Protein AF-A0A815KW40-F1 (afdb_monomer_lite)

Sequence (137 aa):
MGRFEILNHMSDGEGNLAPHSGGSCQASLSFDNGETWKVLHTYQGGCPRDVKFRSERAGPNQVFFFHIPAETRAGAALFSWSWFPVTPSRPEMFQNCASVMIAGSGNDTLDHLPDMFVGDLTIAGHINQGECRTTLG

pLDDT: mean 82.8, std 17.87, range [29.58, 98.19]

Radius of gyration: 16.01 Å; chains: 1; bounding box: 36×31×44 Å

Structure (mmCIF, N/CA/C/O backbone):
data_AF-A0A815KW40-F1
#
_entry.id   AF-A0A815KW40-F1
#
loop_
_atom_site.group_PDB
_atom_site.id
_atom_site.type_symbol
_atom_site.label_atom_id
_atom_site.label_alt_id
_atom_site.label_comp_id
_atom_site.label_asym_id
_atom_site.label_entity_id
_atom_site.label_seq_id
_atom_site.pdbx_PDB_ins_code
_atom_site.Cartn_x
_atom_site.Cartn_y
_atom_site.Cartn_z
_atom_site.occupancy
_atom_site.B_iso_or_equiv
_atom_site.auth_seq_id
_atom_site.auth_comp_id
_atom_site.auth_asym_id
_atom_site.auth_atom_id
_atom_site.pdbx_PDB_model_num
ATOM 1 N N . MET A 1 1 ? -10.989 -12.313 5.322 1.00 85.88 1 MET A N 1
ATOM 2 C CA . MET A 1 1 ? -10.093 -12.208 4.146 1.00 85.88 1 MET A CA 1
ATOM 3 C C . MET A 1 1 ? -10.558 -11.036 3.306 1.00 85.88 1 MET A C 1
ATOM 5 O O . MET A 1 1 ? -11.762 -10.908 3.116 1.00 85.88 1 MET A O 1
ATOM 9 N N . GLY A 1 2 ? -9.641 -10.180 2.865 1.00 90.56 2 GLY A N 1
ATOM 10 C CA . GLY A 1 2 ? -9.930 -9.045 1.993 1.00 90.56 2 GLY A CA 1
ATOM 11 C C . GLY A 1 2 ? -9.537 -9.327 0.543 1.00 90.56 2 GLY A C 1
ATOM 12 O O . GLY A 1 2 ? -8.641 -10.133 0.276 1.00 90.56 2 GLY A O 1
ATOM 13 N N . ARG A 1 3 ? -10.228 -8.667 -0.391 1.00 94.88 3 ARG A N 1
ATOM 14 C CA . ARG A 1 3 ? -9.951 -8.710 -1.830 1.00 94.88 3 ARG A CA 1
ATOM 15 C C . ARG A 1 3 ? -10.238 -7.344 -2.444 1.00 94.88 3 ARG A C 1
ATOM 17 O O . ARG A 1 3 ? -11.283 -6.766 -2.159 1.00 94.88 3 ARG A O 1
ATOM 24 N N . PHE A 1 4 ? -9.365 -6.883 -3.333 1.00 93.06 4 PHE A N 1
ATOM 25 C CA . PHE A 1 4 ? -9.664 -5.785 -4.258 1.00 93.06 4 PHE A CA 1
ATOM 26 C C . PHE A 1 4 ? -9.130 -6.110 -5.657 1.00 93.06 4 PHE A C 1
ATOM 28 O O . PHE A 1 4 ? -8.372 -7.066 -5.832 1.00 93.06 4 PHE A O 1
ATOM 35 N N . GLU A 1 5 ? -9.561 -5.357 -6.664 1.00 92.19 5 GLU A N 1
ATOM 36 C CA . GLU A 1 5 ? -9.188 -5.590 -8.060 1.00 92.19 5 GLU A CA 1
ATOM 37 C C . GLU A 1 5 ? -8.880 -4.269 -8.763 1.00 92.19 5 GLU A C 1
ATOM 39 O O . GLU A 1 5 ? -9.615 -3.294 -8.605 1.00 92.19 5 GLU A O 1
ATOM 44 N N . ILE A 1 6 ? -7.801 -4.249 -9.549 1.00 88.12 6 ILE A N 1
ATOM 45 C CA . ILE A 1 6 ? -7.452 -3.128 -10.427 1.00 88.12 6 ILE A CA 1
ATOM 46 C C . ILE A 1 6 ? -7.849 -3.493 -11.859 1.00 88.12 6 ILE A C 1
ATOM 48 O O . ILE A 1 6 ? -7.184 -4.287 -12.541 1.00 88.12 6 ILE A O 1
ATOM 52 N N . LEU A 1 7 ? -8.954 -2.897 -12.306 1.00 84.75 7 LEU A N 1
ATOM 53 C CA . LEU A 1 7 ? -9.549 -3.101 -13.626 1.00 84.75 7 LEU A CA 1
ATOM 54 C C . LEU A 1 7 ? -8.858 -2.254 -14.702 1.00 84.75 7 LEU A C 1
ATOM 56 O O . LEU A 1 7 ? -8.333 -1.179 -14.423 1.00 84.75 7 LEU A O 1
ATOM 60 N N . ASN A 1 8 ? -8.905 -2.722 -15.950 1.00 73.81 8 ASN A N 1
ATOM 61 C CA . ASN A 1 8 ? -8.601 -1.908 -17.124 1.00 73.81 8 ASN A CA 1
ATOM 62 C C . ASN A 1 8 ? -9.911 -1.579 -17.828 1.00 73.81 8 ASN A C 1
ATOM 64 O O . ASN A 1 8 ? -10.611 -2.477 -18.288 1.00 73.81 8 ASN A O 1
ATOM 68 N N . HIS A 1 9 ? -10.236 -0.291 -17.884 1.00 68.06 9 HIS A N 1
ATOM 69 C CA . HIS A 1 9 ? -11.412 0.207 -18.593 1.00 68.06 9 HIS A CA 1
ATOM 70 C C . HIS A 1 9 ? -11.130 0.563 -20.063 1.00 68.06 9 HIS A C 1
ATOM 72 O O . HIS A 1 9 ? -12.041 1.020 -20.749 1.00 68.06 9 HIS A O 1
ATOM 78 N N . MET A 1 10 ? -9.913 0.333 -20.571 1.00 60.91 10 MET A N 1
ATOM 79 C CA . MET A 1 10 ? -9.610 0.472 -21.997 1.00 60.91 10 MET A CA 1
ATOM 80 C C . MET A 1 10 ? -10.165 -0.740 -22.760 1.00 60.91 10 MET A C 1
ATOM 82 O O . MET A 1 10 ? -9.966 -1.890 -22.363 1.00 60.91 10 MET A O 1
ATOM 86 N N . SER A 1 11 ? -10.898 -0.460 -23.838 1.00 55.75 11 SER A N 1
ATOM 87 C CA . SER A 1 11 ? -11.756 -1.375 -24.611 1.00 55.75 11 SER A CA 1
ATOM 88 C C . SER A 1 11 ? -11.066 -2.592 -25.253 1.00 55.75 11 SER A C 1
ATOM 90 O O . SER A 1 11 ? -11.739 -3.428 -25.847 1.00 55.75 11 SER A O 1
ATOM 92 N N . ASP A 1 12 ? -9.748 -2.705 -25.143 1.00 56.56 12 ASP A N 1
ATOM 93 C CA . ASP A 1 12 ? -8.877 -3.680 -25.803 1.00 56.56 12 ASP A CA 1
ATOM 94 C C . ASP A 1 12 ? -7.975 -4.471 -24.832 1.00 56.56 12 ASP A C 1
ATOM 96 O O . ASP A 1 12 ? -7.100 -5.222 -25.258 1.00 56.56 12 ASP A O 1
ATOM 100 N N . GLY A 1 13 ? -8.214 -4.384 -23.518 1.00 56.66 13 GLY A N 1
ATOM 101 C CA . GLY A 1 13 ? -7.631 -5.293 -22.515 1.00 56.66 13 GLY A CA 1
ATOM 102 C C . GLY A 1 13 ? -6.156 -5.049 -22.172 1.00 56.66 13 GLY A C 1
ATOM 103 O O . GLY A 1 13 ? -5.735 -5.374 -21.060 1.00 56.66 13 GLY A O 1
ATOM 104 N N . GLU A 1 14 ? -5.404 -4.373 -23.037 1.00 59.22 14 GLU A N 1
ATOM 105 C CA . GLU A 1 14 ? -4.014 -3.954 -22.844 1.00 59.22 14 GLU A CA 1
ATOM 106 C C . GLU A 1 14 ? -3.840 -2.546 -23.433 1.00 59.22 14 GLU A C 1
ATOM 108 O O . GLU A 1 14 ? -4.098 -2.336 -24.612 1.00 59.22 14 GLU A O 1
ATOM 113 N N . GLY A 1 15 ? -3.402 -1.572 -22.630 1.00 60.88 15 GLY A N 1
ATOM 114 C CA . GLY A 1 15 ? -3.268 -0.179 -23.071 1.00 60.88 15 GLY A CA 1
ATOM 115 C C . GLY A 1 15 ? -2.062 0.527 -22.457 1.00 60.88 15 GLY A C 1
ATOM 116 O O . GLY A 1 15 ? -1.490 0.051 -21.472 1.00 60.88 15 GLY A O 1
ATOM 117 N N . ASN A 1 16 ? -1.689 1.672 -23.040 1.00 58.41 16 ASN A N 1
ATOM 118 C CA . ASN A 1 16 ? -0.687 2.589 -22.489 1.00 58.41 16 ASN A CA 1
ATOM 119 C C . ASN A 1 16 ? -1.253 3.259 -21.229 1.00 58.41 16 ASN A C 1
ATOM 121 O O . ASN A 1 16 ? -1.763 4.378 -21.267 1.00 58.41 16 ASN A O 1
ATOM 125 N N . LEU A 1 17 ? -1.191 2.548 -20.112 1.00 65.44 17 LEU A N 1
ATOM 126 C CA . LEU A 1 17 ? -1.095 3.188 -18.807 1.00 65.44 17 LEU A CA 1
ATOM 127 C C . LEU A 1 17 ? 0.354 3.690 -18.654 1.00 65.44 17 LEU A C 1
ATOM 129 O O . LEU A 1 17 ? 1.216 3.309 -19.439 1.00 65.44 17 LEU A O 1
ATOM 133 N N . ALA A 1 18 ? 0.645 4.541 -17.675 1.00 76.38 18 ALA A N 1
ATOM 134 C CA . ALA A 1 18 ? 2.024 4.807 -17.257 1.00 76.38 18 ALA A CA 1
ATOM 135 C C . ALA A 1 18 ? 2.308 3.955 -16.009 1.00 76.38 18 ALA A C 1
ATOM 137 O O . ALA A 1 18 ? 2.212 4.462 -14.893 1.00 76.38 18 ALA A O 1
ATOM 138 N N . PRO A 1 19 ? 2.508 2.629 -16.141 1.00 77.25 19 PRO A N 1
ATOM 139 C CA . PRO A 1 19 ? 2.759 1.767 -15.003 1.00 77.25 19 PRO A CA 1
ATOM 140 C C . PRO A 1 19 ? 4.186 1.890 -14.470 1.00 77.25 19 PRO A C 1
ATOM 142 O O . PRO A 1 19 ? 4.502 1.163 -13.539 1.00 77.25 19 PRO A O 1
ATOM 145 N N . HIS A 1 20 ? 5.064 2.720 -15.045 1.00 82.81 20 HIS A N 1
ATOM 146 C CA . HIS A 1 20 ? 6.377 3.049 -14.481 1.00 82.81 20 HIS A CA 1
ATOM 147 C C . HIS A 1 20 ? 7.222 1.810 -14.120 1.00 82.81 20 HIS A C 1
ATOM 149 O O . HIS A 1 20 ? 7.810 1.720 -13.036 1.00 82.81 20 HIS A O 1
ATOM 155 N N . SER A 1 21 ? 7.280 0.837 -15.040 1.00 85.56 21 SER A N 1
ATOM 156 C CA . SER A 1 21 ? 7.921 -0.478 -14.844 1.00 85.56 21 SER A CA 1
ATOM 157 C C . SER A 1 21 ? 7.351 -1.323 -13.691 1.00 85.56 21 SER A C 1
ATOM 159 O O . SER A 1 21 ? 8.046 -2.196 -13.163 1.00 85.56 21 SER A O 1
ATOM 161 N N . GLY A 1 22 ? 6.098 -1.089 -13.302 1.00 88.56 22 GLY A N 1
ATOM 162 C CA . GLY A 1 22 ? 5.460 -1.709 -12.146 1.00 88.56 22 GLY A CA 1
ATOM 163 C C . GLY A 1 22 ? 5.972 -1.101 -10.844 1.00 88.56 22 GLY A C 1
ATOM 164 O O . GLY A 1 22 ? 6.167 0.106 -10.741 1.00 88.56 22 GLY A O 1
ATOM 165 N N . GLY A 1 23 ? 6.189 -1.932 -9.828 1.00 89.31 23 GLY A N 1
ATOM 166 C CA . GLY A 1 23 ? 6.505 -1.460 -8.486 1.00 89.31 23 GLY A CA 1
ATOM 167 C C . GLY A 1 23 ? 6.018 -2.395 -7.398 1.00 89.31 23 GLY A C 1
ATOM 168 O O . GLY A 1 23 ? 5.718 -3.570 -7.635 1.00 89.31 23 GLY A O 1
ATOM 169 N N . SER A 1 24 ? 5.958 -1.839 -6.195 1.00 92.38 24 SER A N 1
ATOM 170 C CA . SER A 1 24 ? 5.407 -2.501 -5.016 1.00 92.38 24 SER A CA 1
ATOM 171 C C . SER A 1 24 ? 4.201 -1.733 -4.505 1.00 92.38 24 SER A C 1
ATOM 173 O O . SER A 1 24 ? 4.124 -0.517 -4.666 1.00 92.38 24 SER A O 1
ATOM 175 N N . CYS A 1 25 ? 3.272 -2.431 -3.867 1.00 94.94 25 CYS A N 1
ATOM 176 C CA . CYS A 1 25 ? 2.071 -1.822 -3.311 1.00 94.94 25 CYS A CA 1
ATOM 177 C C . CYS A 1 25 ? 1.818 -2.262 -1.880 1.00 94.94 25 CYS A C 1
ATOM 179 O O . CYS A 1 25 ? 2.266 -3.334 -1.471 1.00 94.94 25 CYS A O 1
ATOM 181 N N . GLN A 1 26 ? 1.036 -1.480 -1.143 1.00 97.25 26 GLN A N 1
ATOM 182 C CA . GLN A 1 26 ? 0.531 -1.876 0.168 1.00 97.25 26 GLN A CA 1
ATOM 183 C C . GLN A 1 26 ? -0.993 -1.812 0.214 1.00 97.25 26 GLN A C 1
ATOM 185 O O . GLN A 1 26 ? -1.622 -0.980 -0.438 1.00 97.25 26 GLN A O 1
ATOM 190 N N . ALA A 1 27 ? -1.568 -2.738 0.975 1.00 97.94 27 ALA A 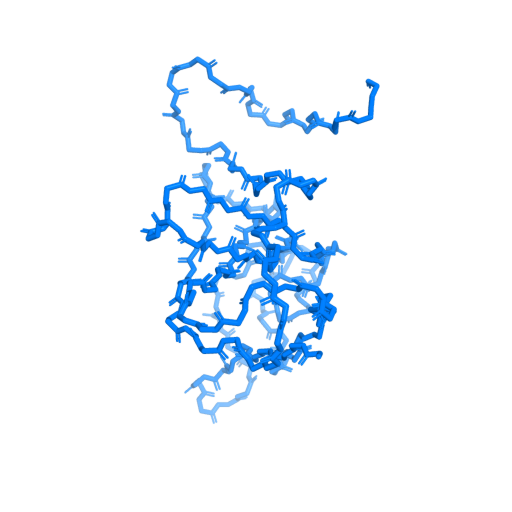N 1
ATOM 191 C CA . ALA A 1 27 ? -2.953 -2.721 1.418 1.00 97.94 27 ALA A CA 1
ATOM 192 C C . ALA A 1 27 ? -2.962 -2.341 2.900 1.00 97.94 27 ALA A C 1
ATOM 194 O O . ALA A 1 27 ? -2.385 -3.071 3.712 1.00 97.94 27 ALA A O 1
ATOM 195 N N . SER A 1 28 ? -3.620 -1.237 3.243 1.00 98.06 28 SER A N 1
ATOM 196 C CA . SER A 1 28 ? -3.609 -0.679 4.600 1.00 98.06 28 SER A CA 1
ATOM 197 C C . SER A 1 28 ? -5.014 -0.331 5.087 1.00 98.06 28 SER A C 1
ATOM 199 O O . SER A 1 28 ? -5.900 -0.041 4.280 1.00 98.06 28 SER A O 1
ATOM 201 N N . LEU A 1 29 ? -5.218 -0.338 6.405 1.00 98.00 29 LEU A N 1
ATOM 202 C CA . LEU A 1 29 ? -6.449 0.127 7.050 1.00 98.00 29 LEU A CA 1
ATOM 203 C C . LEU A 1 29 ? -6.194 1.354 7.919 1.00 98.00 29 LEU A C 1
ATOM 205 O O . LEU A 1 29 ? -5.138 1.477 8.532 1.00 98.00 29 LEU A O 1
ATOM 209 N N . SER A 1 30 ? -7.197 2.220 7.996 1.00 97.50 30 SER A N 1
ATOM 210 C CA . SER A 1 30 ? -7.265 3.338 8.927 1.00 97.50 30 SER A CA 1
ATOM 211 C C . SER A 1 30 ? -8.596 3.320 9.669 1.00 97.50 30 SER A C 1
ATOM 213 O O . SER A 1 30 ? -9.663 3.072 9.099 1.00 97.50 30 SER A O 1
ATOM 215 N N . PHE A 1 31 ? -8.514 3.611 10.960 1.00 96.56 31 PHE A N 1
ATOM 216 C CA . PHE A 1 31 ? -9.622 3.603 11.908 1.00 96.56 31 PHE A CA 1
ATOM 217 C C . PHE A 1 31 ? -9.906 4.988 12.509 1.00 96.56 31 PHE A C 1
ATOM 219 O O . PHE A 1 31 ? -10.816 5.124 13.333 1.00 96.56 31 PHE A O 1
ATOM 226 N N . ASP A 1 32 ? -9.148 5.992 12.075 1.00 93.06 32 ASP A N 1
ATOM 227 C CA . ASP A 1 32 ? -9.091 7.370 12.563 1.00 93.06 32 ASP A CA 1
ATOM 228 C C . ASP A 1 32 ? -9.232 8.378 11.406 1.00 93.06 32 ASP A C 1
ATOM 230 O O . ASP A 1 32 ? -8.642 9.450 11.402 1.00 93.06 32 ASP A O 1
ATOM 234 N N . ASN A 1 33 ? -10.045 8.034 10.402 1.00 92.38 33 ASN A N 1
ATOM 235 C CA . ASN A 1 33 ? -10.329 8.878 9.233 1.00 92.38 33 ASN A CA 1
ATOM 236 C C . ASN A 1 33 ? -9.099 9.239 8.380 1.00 92.38 33 ASN A C 1
ATOM 238 O O . ASN A 1 33 ? -9.098 10.254 7.686 1.00 92.38 33 ASN A O 1
ATOM 242 N N . GLY A 1 34 ? -8.092 8.369 8.362 1.00 89.62 34 GLY A N 1
ATOM 243 C CA . GLY A 1 34 ? -6.918 8.484 7.504 1.00 89.62 34 GLY A CA 1
ATOM 244 C C . GLY A 1 34 ? -5.731 9.189 8.152 1.00 89.62 34 GLY A C 1
ATOM 245 O O . GLY A 1 34 ? -4.766 9.460 7.435 1.00 89.62 34 GLY A O 1
ATOM 246 N N . GLU A 1 35 ? -5.784 9.473 9.457 1.00 88.50 35 GLU A N 1
ATOM 247 C CA . GLU A 1 35 ? -4.649 10.027 10.206 1.00 88.50 35 GLU A CA 1
ATOM 248 C C . GLU A 1 35 ? -3.510 9.006 10.318 1.00 88.50 35 GLU A C 1
ATOM 250 O O . GLU A 1 35 ? -2.354 9.350 10.065 1.00 88.50 35 GLU A O 1
ATOM 255 N N . THR A 1 36 ? -3.828 7.740 10.608 1.00 89.00 36 THR A N 1
ATOM 256 C CA . THR A 1 36 ? -2.854 6.643 10.644 1.00 89.00 36 THR A CA 1
ATOM 257 C C . THR A 1 36 ? -3.289 5.461 9.784 1.00 89.00 36 THR A C 1
ATOM 259 O O . THR A 1 36 ? -4.476 5.207 9.576 1.00 89.00 36 THR A O 1
ATOM 262 N N . TRP A 1 37 ? -2.304 4.732 9.252 1.00 96.19 37 TRP A N 1
ATOM 263 C CA . TRP A 1 37 ? -2.519 3.618 8.329 1.00 96.19 37 TRP A CA 1
ATOM 264 C C . TRP A 1 37 ? -1.678 2.416 8.736 1.00 96.19 37 TRP A C 1
ATOM 266 O O . TRP A 1 37 ? -0.454 2.513 8.777 1.00 96.19 37 TRP A O 1
ATOM 276 N N . LYS A 1 38 ? -2.324 1.272 8.965 1.00 97.50 38 LYS A N 1
ATOM 277 C CA . LYS A 1 38 ? -1.678 0.015 9.360 1.00 97.50 38 LYS A CA 1
ATOM 278 C C . LYS A 1 38 ? -1.642 -0.960 8.193 1.00 97.50 38 LYS A C 1
ATOM 280 O O . LYS A 1 38 ? -2.677 -1.229 7.578 1.00 97.50 38 LYS A O 1
ATOM 285 N N . VAL A 1 39 ? -0.456 -1.475 7.871 1.00 97.88 39 VAL A N 1
ATOM 286 C CA . VAL A 1 39 ? 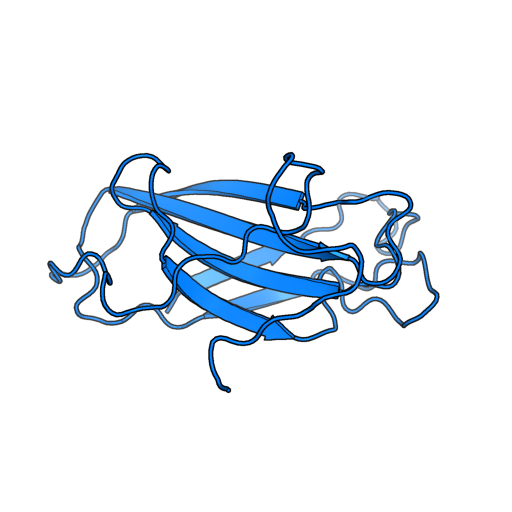-0.238 -2.353 6.712 1.00 97.88 39 VAL A CA 1
ATOM 287 C C . VAL A 1 39 ? -0.766 -3.753 6.999 1.00 97.88 39 VAL A C 1
ATOM 289 O O . VAL A 1 39 ? -0.253 -4.455 7.865 1.00 97.88 39 VAL A O 1
ATOM 292 N N . LEU A 1 40 ? -1.740 -4.197 6.205 1.00 97.75 40 LEU A N 1
ATOM 293 C CA . LEU A 1 40 ? -2.220 -5.581 6.205 1.00 97.75 40 LEU A CA 1
ATOM 294 C C . LEU A 1 40 ? -1.394 -6.482 5.287 1.00 97.75 40 LEU A C 1
ATOM 296 O O . LEU A 1 40 ? -1.234 -7.674 5.551 1.00 97.75 40 LEU A O 1
ATOM 300 N N . HIS A 1 41 ? -0.916 -5.941 4.166 1.00 97.50 41 HIS A N 1
ATOM 301 C CA . HIS A 1 41 ? -0.132 -6.704 3.202 1.00 97.50 41 HIS A CA 1
ATOM 302 C C . HIS A 1 41 ? 0.749 -5.801 2.342 1.00 97.50 41 HIS A C 1
ATOM 304 O O . HIS A 1 41 ? 0.336 -4.707 1.961 1.00 97.50 41 HIS A O 1
ATOM 310 N N . THR A 1 42 ? 1.934 -6.297 1.986 1.00 96.44 42 THR A N 1
ATOM 311 C CA . THR A 1 42 ? 2.823 -5.667 1.001 1.00 96.44 42 THR A CA 1
ATOM 312 C C . THR A 1 42 ? 2.985 -6.600 -0.194 1.00 96.44 42 THR A C 1
ATOM 314 O O . THR A 1 42 ? 3.413 -7.739 -0.035 1.00 96.44 42 THR A O 1
ATOM 317 N N . TYR A 1 43 ? 2.669 -6.109 -1.389 1.00 94.75 43 TYR A N 1
ATOM 318 C CA . TYR A 1 43 ? 2.864 -6.808 -2.657 1.00 94.75 43 TYR A CA 1
ATOM 319 C C . TYR A 1 43 ? 4.174 -6.323 -3.274 1.00 94.75 43 TYR A C 1
ATOM 321 O O . TYR A 1 43 ? 4.249 -5.194 -3.761 1.00 94.75 43 TYR A O 1
ATOM 329 N N . GLN A 1 44 ? 5.217 -7.148 -3.201 1.00 91.81 44 GLN A N 1
ATOM 330 C CA . GLN A 1 44 ? 6.551 -6.799 -3.687 1.00 91.81 44 GLN A CA 1
ATOM 331 C C . GLN A 1 44 ? 6.721 -7.234 -5.144 1.00 91.81 44 GLN A C 1
ATOM 333 O O . GLN A 1 44 ? 6.864 -8.422 -5.433 1.00 91.81 44 GLN A O 1
ATOM 338 N N . GLY A 1 45 ? 6.735 -6.262 -6.056 1.00 87.06 45 GLY A N 1
ATOM 339 C CA . GLY A 1 45 ? 6.811 -6.517 -7.493 1.00 87.06 45 GLY A CA 1
ATOM 340 C C . GLY A 1 45 ? 5.462 -6.868 -8.126 1.00 87.06 45 GLY A C 1
ATOM 341 O O . GLY A 1 45 ? 4.497 -7.229 -7.455 1.00 87.06 45 GLY A O 1
ATOM 342 N N . GLY A 1 46 ? 5.390 -6.719 -9.453 1.00 82.81 46 GLY A N 1
ATOM 343 C CA . GLY A 1 46 ? 4.181 -7.006 -10.232 1.00 82.81 46 GLY A CA 1
ATOM 344 C C . GLY A 1 46 ? 3.004 -6.067 -9.950 1.00 82.81 46 GLY A C 1
ATOM 345 O O . GLY A 1 46 ? 1.917 -6.288 -10.477 1.00 82.81 46 GLY A O 1
ATOM 346 N N . CYS A 1 47 ? 3.186 -5.016 -9.145 1.00 90.12 47 CYS A N 1
ATOM 347 C CA . CYS A 1 47 ? 2.116 -4.088 -8.822 1.00 90.12 47 CYS A CA 1
ATOM 348 C C . CYS A 1 47 ? 2.332 -2.698 -9.449 1.00 90.12 47 CYS A C 1
ATOM 350 O O . CYS A 1 47 ? 3.416 -2.139 -9.301 1.00 90.12 47 CYS A O 1
ATOM 352 N N . PRO A 1 48 ? 1.306 -2.105 -10.081 1.00 88.31 48 PRO A N 1
ATOM 353 C CA . PRO A 1 48 ? 0.060 -2.736 -10.498 1.00 88.31 48 PRO A CA 1
ATOM 354 C C . PRO A 1 48 ? 0.251 -3.516 -11.813 1.00 88.31 48 PRO A C 1
ATOM 356 O O . PRO A 1 48 ? 1.205 -3.303 -12.560 1.00 88.31 48 PRO A O 1
ATOM 359 N N . ARG A 1 49 ? -0.712 -4.382 -12.131 1.00 87.88 49 ARG A N 1
ATOM 360 C CA . ARG A 1 49 ? -0.941 -4.989 -13.451 1.00 87.88 49 ARG A CA 1
ATOM 361 C C . ARG A 1 49 ? 0.182 -5.896 -13.976 1.00 87.88 49 ARG A C 1
ATOM 363 O O . ARG A 1 49 ? 0.340 -5.984 -15.190 1.00 87.88 49 ARG A O 1
ATOM 370 N N . ASP A 1 50 ? 0.959 -6.552 -13.112 1.00 85.00 50 ASP A N 1
ATOM 371 C CA . ASP A 1 50 ? 2.041 -7.494 -13.470 1.00 85.00 50 ASP A CA 1
ATOM 372 C C . ASP A 1 50 ? 2.989 -6.977 -14.568 1.00 85.00 50 ASP A C 1
ATOM 374 O O . ASP A 1 50 ? 3.486 -7.718 -15.427 1.00 85.00 50 ASP A O 1
ATOM 378 N N . VAL A 1 51 ? 3.233 -5.665 -14.536 1.00 83.94 51 VAL A N 1
ATOM 379 C CA . VAL A 1 51 ? 4.039 -4.955 -15.526 1.00 83.94 51 VAL A CA 1
ATOM 380 C C . VAL A 1 51 ? 5.471 -5.472 -15.487 1.00 83.94 51 VAL A C 1
ATOM 382 O O . VAL A 1 51 ? 6.076 -5.644 -14.426 1.00 83.94 51 VAL A O 1
ATOM 385 N N . LYS A 1 52 ? 6.028 -5.743 -16.669 1.00 81.31 52 LYS A N 1
ATOM 386 C CA . LYS A 1 52 ? 7.425 -6.164 -16.799 1.00 81.31 52 LYS A CA 1
ATOM 387 C C . LYS A 1 52 ? 8.355 -4.976 -16.569 1.00 81.31 52 LYS A C 1
ATOM 389 O O . LYS A 1 52 ? 8.055 -3.853 -16.959 1.00 81.31 52 LYS A O 1
ATOM 394 N N . PHE A 1 53 ? 9.521 -5.241 -15.986 1.00 81.00 53 PHE A N 1
ATOM 395 C CA . PHE A 1 53 ? 10.555 -4.223 -15.826 1.00 81.00 53 PHE A CA 1
ATOM 396 C C . PHE A 1 53 ? 10.909 -3.584 -17.181 1.00 81.00 53 PHE A C 1
ATOM 398 O O . PHE A 1 53 ? 11.074 -4.302 -18.169 1.00 81.00 53 PHE A O 1
ATOM 405 N N . ARG A 1 54 ? 11.040 -2.249 -17.217 1.00 80.50 54 ARG A N 1
ATOM 406 C CA . ARG A 1 54 ? 11.241 -1.441 -18.437 1.00 80.50 54 ARG A CA 1
ATOM 407 C C . ARG A 1 54 ? 10.092 -1.546 -19.446 1.00 80.50 54 ARG A C 1
ATOM 409 O O . ARG A 1 54 ? 10.322 -1.526 -20.654 1.00 80.50 54 ARG A O 1
ATOM 416 N N . SER A 1 55 ? 8.860 -1.667 -18.955 1.00 80.56 55 SER A N 1
ATOM 417 C CA . SER A 1 55 ? 7.650 -1.656 -19.772 1.00 80.56 55 SER A CA 1
ATOM 418 C C . SER A 1 55 ? 6.657 -0.626 -19.253 1.00 80.56 55 SER A C 1
ATOM 420 O O . SER A 1 55 ? 6.418 -0.535 -18.053 1.00 80.56 55 SER A O 1
ATOM 422 N N . GLU A 1 56 ? 6.030 0.091 -20.183 1.00 80.50 56 GLU A N 1
ATOM 423 C CA . GLU A 1 56 ? 4.863 0.937 -19.913 1.00 80.50 56 GLU A CA 1
ATOM 424 C C . GLU A 1 56 ? 3.552 0.247 -20.325 1.00 80.50 56 GLU A C 1
ATOM 426 O O . GLU A 1 56 ? 2.488 0.852 -20.401 1.00 80.50 56 GLU A O 1
ATOM 431 N N . ARG A 1 57 ? 3.606 -1.058 -20.606 1.00 81.25 57 ARG A N 1
ATOM 432 C CA . ARG A 1 57 ? 2.427 -1.838 -20.970 1.00 81.25 57 ARG A CA 1
ATOM 433 C C . ARG A 1 57 ? 1.869 -2.503 -19.723 1.00 81.25 57 ARG A C 1
ATOM 435 O O . ARG A 1 57 ? 2.491 -3.407 -19.165 1.00 81.25 57 ARG A O 1
ATOM 442 N N . ALA A 1 58 ? 0.689 -2.067 -19.299 1.00 81.62 58 ALA A N 1
ATOM 443 C CA . ALA A 1 58 ? -0.040 -2.762 -18.249 1.00 81.62 58 ALA A CA 1
ATOM 444 C C . ALA A 1 58 ? -0.453 -4.162 -18.724 1.00 81.62 58 ALA A C 1
ATOM 446 O O . ALA A 1 58 ? -0.969 -4.312 -19.832 1.00 81.62 58 ALA A O 1
ATOM 447 N N . GLY A 1 59 ? -0.242 -5.172 -17.875 1.00 80.75 59 GLY A N 1
ATOM 448 C CA . GLY A 1 59 ? -0.801 -6.514 -18.048 1.00 80.75 59 GLY A CA 1
ATOM 449 C C . GLY A 1 59 ? -2.312 -6.536 -17.780 1.00 80.75 59 GLY A C 1
ATOM 450 O O . GLY A 1 59 ? -2.918 -5.467 -17.748 1.00 80.75 59 GLY A O 1
ATOM 451 N N . PRO A 1 60 ? -2.945 -7.709 -17.596 1.00 83.69 60 PRO A N 1
ATOM 452 C CA . PRO A 1 60 ? -4.396 -7.873 -17.422 1.00 83.69 60 PRO A CA 1
ATOM 453 C C . PRO A 1 60 ? -4.903 -7.419 -16.039 1.00 83.69 60 PRO A C 1
ATOM 455 O O . PRO A 1 60 ? -4.126 -6.959 -15.202 1.00 83.69 60 PRO A O 1
ATOM 458 N N . ASN A 1 61 ? -6.224 -7.510 -15.809 1.00 87.19 61 ASN A N 1
ATOM 45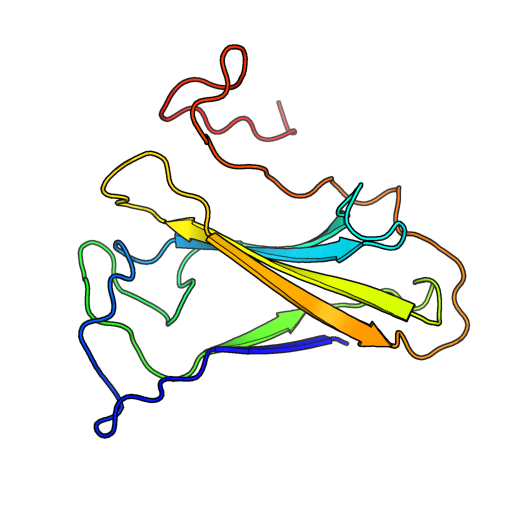9 C CA . ASN A 1 61 ? -6.833 -7.243 -14.496 1.00 87.19 61 ASN A CA 1
ATOM 460 C C . ASN A 1 61 ? -6.100 -8.002 -13.400 1.00 87.19 61 ASN A C 1
ATOM 462 O O . ASN A 1 61 ? -5.858 -9.200 -13.525 1.00 87.19 61 ASN A O 1
ATOM 466 N N . GLN A 1 62 ? -5.759 -7.284 -12.333 1.00 88.88 62 GLN A N 1
ATOM 467 C CA . GLN A 1 62 ? -5.023 -7.850 -11.217 1.00 88.88 62 GLN A CA 1
ATOM 468 C C . GLN A 1 62 ? -5.921 -7.881 -9.992 1.00 88.88 62 GLN A C 1
ATOM 470 O O . GLN A 1 62 ? -6.440 -6.849 -9.558 1.00 88.88 62 GLN A O 1
ATOM 475 N N . VAL A 1 63 ? -6.098 -9.082 -9.450 1.00 92.88 63 VAL A N 1
ATOM 476 C CA . VAL A 1 63 ? -6.827 -9.322 -8.209 1.00 92.88 63 VAL A CA 1
ATOM 477 C C . VAL A 1 63 ? -5.819 -9.461 -7.082 1.00 92.88 63 VAL A C 1
ATOM 479 O O . VAL A 1 63 ? -4.871 -10.238 -7.175 1.00 92.88 63 VAL A O 1
ATOM 482 N N . PHE A 1 64 ? -6.0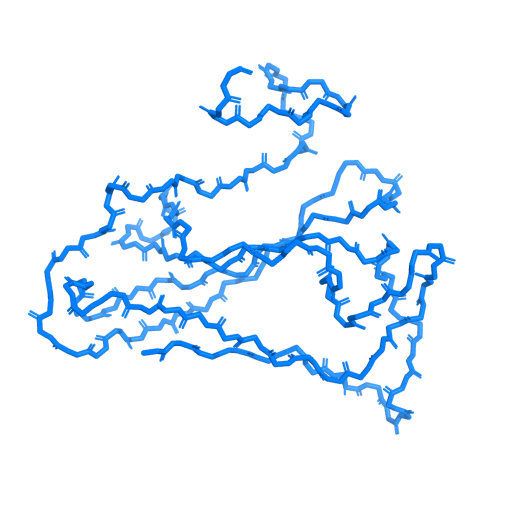58 -8.734 -6.003 1.00 94.56 64 PHE A N 1
ATOM 483 C CA . PHE A 1 64 ? -5.219 -8.723 -4.820 1.00 94.56 64 PHE A CA 1
ATOM 484 C C . PHE A 1 64 ? -5.957 -9.361 -3.657 1.00 94.56 64 PHE A C 1
ATOM 486 O O . PHE A 1 64 ? -7.144 -9.103 -3.4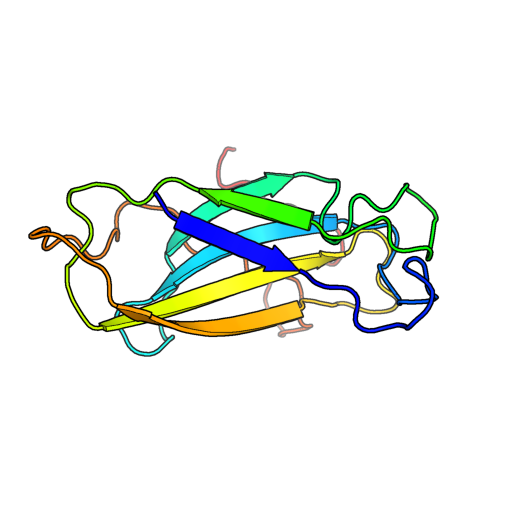41 1.00 94.56 64 PHE A O 1
ATOM 493 N N . PHE A 1 65 ? -5.236 -10.167 -2.888 1.00 95.56 65 PHE A N 1
ATOM 494 C CA . PHE A 1 65 ? -5.755 -10.861 -1.721 1.00 95.56 65 PHE A CA 1
ATOM 495 C C . PHE A 1 65 ? -4.904 -10.537 -0.506 1.00 95.56 65 PHE A C 1
ATOM 497 O O . PHE A 1 65 ? -3.679 -10.571 -0.574 1.00 95.56 65 PHE A O 1
ATOM 504 N N . PHE A 1 66 ? -5.563 -10.292 0.620 1.00 95.94 66 PHE A N 1
ATOM 505 C CA . PHE A 1 66 ? -4.892 -10.032 1.886 1.00 95.94 66 PHE A CA 1
ATOM 506 C C . PHE A 1 66 ? -5.674 -10.619 3.057 1.00 95.94 66 PHE A C 1
ATOM 508 O O . PHE A 1 66 ? -6.884 -10.874 2.990 1.00 95.94 66 PHE A O 1
ATOM 515 N N . HIS A 1 67 ? -4.965 -10.857 4.153 1.00 96.00 67 HIS A N 1
ATOM 516 C CA . HIS A 1 67 ? -5.577 -11.303 5.391 1.00 96.00 67 HIS A CA 1
ATOM 517 C C . HIS A 1 67 ? -6.094 -10.096 6.180 1.00 96.00 67 HIS A C 1
ATOM 519 O O . HIS A 1 67 ? -5.429 -9.070 6.260 1.00 96.00 67 HIS A O 1
ATOM 525 N N . ILE A 1 68 ? -7.293 -10.234 6.745 1.00 96.50 68 ILE A N 1
ATOM 526 C CA . ILE A 1 68 ? -7.822 -9.308 7.750 1.00 96.50 68 ILE A CA 1
ATOM 527 C C . ILE A 1 68 ? -7.892 -10.149 9.025 1.00 96.50 68 ILE A C 1
ATOM 529 O O . ILE A 1 68 ? -8.674 -11.111 9.012 1.00 96.50 68 ILE A O 1
ATOM 533 N N . PRO A 1 69 ? -7.068 -9.856 10.049 1.00 95.88 69 PRO A N 1
ATOM 534 C CA . PRO A 1 69 ? -7.086 -10.586 11.314 1.00 95.88 69 PRO A CA 1
ATOM 535 C C . PRO A 1 69 ? -8.490 -10.604 11.931 1.00 95.88 69 PRO A C 1
ATOM 537 O O . PRO A 1 69 ? -9.249 -9.645 11.782 1.00 95.88 69 PRO A O 1
ATOM 540 N N . ALA A 1 70 ? -8.873 -11.696 12.589 1.00 96.38 70 ALA A N 1
ATOM 541 C CA . ALA A 1 70 ? -10.231 -11.858 13.125 1.00 96.38 70 ALA A CA 1
ATOM 542 C C . ALA A 1 70 ? -10.545 -10.872 14.268 1.00 96.38 70 ALA A C 1
ATOM 544 O O . ALA A 1 70 ? -11.699 -10.506 14.484 1.00 96.38 70 ALA A O 1
ATOM 545 N N . GLU A 1 71 ? -9.507 -10.436 14.973 1.00 96.81 71 GLU A N 1
ATOM 546 C CA . GLU A 1 71 ? -9.508 -9.443 16.041 1.00 96.81 71 GLU A CA 1
ATOM 547 C C . GLU A 1 71 ? -9.682 -8.002 15.542 1.00 96.81 71 GLU A C 1
ATOM 549 O O . GLU A 1 71 ? -9.977 -7.124 16.352 1.00 96.81 71 GLU A O 1
ATOM 554 N N . THR A 1 72 ? -9.563 -7.761 14.229 1.00 98.12 72 THR A N 1
ATOM 555 C CA . THR A 1 72 ? -9.710 -6.429 13.624 1.00 98.12 72 THR A CA 1
ATOM 556 C C . THR A 1 72 ? -11.040 -5.793 14.027 1.00 98.12 72 THR A C 1
ATOM 558 O O . THR A 1 72 ? -12.099 -6.423 13.934 1.00 98.12 72 THR A O 1
ATOM 561 N N . ARG A 1 73 ? -10.994 -4.525 14.442 1.00 97.88 73 ARG A N 1
ATOM 562 C CA . ARG A 1 73 ? -12.151 -3.756 14.896 1.00 97.88 73 ARG A CA 1
ATOM 563 C C . ARG A 1 73 ? -13.277 -3.781 13.867 1.00 97.88 73 ARG A C 1
ATOM 565 O O . ARG A 1 73 ? -13.119 -3.295 12.748 1.00 97.88 73 ARG A O 1
ATOM 572 N N . ALA A 1 74 ? -14.427 -4.313 14.273 1.00 98.19 74 ALA A N 1
ATOM 573 C CA . ALA A 1 74 ? -15.629 -4.309 13.453 1.00 98.19 74 ALA A CA 1
ATOM 574 C C . ALA A 1 74 ? -16.185 -2.883 13.287 1.00 98.19 74 ALA A C 1
ATOM 576 O O . ALA A 1 74 ? -16.086 -2.049 14.190 1.00 98.19 74 ALA A O 1
ATOM 577 N N . GLY A 1 75 ? -16.813 -2.618 12.143 1.00 97.56 75 GLY A N 1
ATOM 578 C CA . GLY A 1 75 ? -17.427 -1.328 11.829 1.00 97.56 75 GLY A CA 1
ATOM 579 C C . GLY A 1 75 ? -16.708 -0.551 10.726 1.00 97.56 75 GLY A C 1
ATOM 580 O O . GLY A 1 75 ? -15.981 -1.117 9.909 1.00 97.56 75 GLY A O 1
ATOM 581 N N . ALA A 1 76 ? -16.971 0.754 10.672 1.00 97.69 76 ALA A N 1
ATOM 582 C CA . ALA A 1 76 ? -16.449 1.624 9.627 1.00 97.69 76 ALA A CA 1
ATOM 583 C C . ALA A 1 76 ? -14.923 1.789 9.729 1.00 97.69 76 ALA A C 1
ATOM 585 O O . ALA A 1 76 ? -14.376 2.026 10.811 1.00 97.69 76 ALA A O 1
ATOM 586 N N . ALA A 1 77 ? -14.262 1.701 8.579 1.00 97.31 77 ALA A N 1
ATOM 587 C CA . ALA A 1 77 ? -12.839 1.954 8.404 1.00 97.31 77 ALA A CA 1
ATOM 588 C C . ALA A 1 77 ? -12.577 2.549 7.014 1.00 97.31 77 ALA A C 1
ATOM 590 O O . ALA A 1 77 ? -13.444 2.529 6.131 1.00 97.31 77 ALA A O 1
ATOM 591 N N . LEU A 1 78 ? -11.366 3.053 6.801 1.00 98.00 78 LEU A N 1
ATOM 592 C CA . LEU A 1 78 ? -10.856 3.353 5.470 1.00 98.00 78 LEU A CA 1
ATOM 593 C C . LEU A 1 78 ? -9.855 2.279 5.060 1.00 98.00 78 LEU A C 1
ATOM 595 O O . LEU A 1 78 ? -8.985 1.892 5.833 1.00 98.00 78 LEU A O 1
ATOM 599 N N . PHE A 1 79 ? -9.969 1.822 3.823 1.00 97.94 79 PHE A N 1
ATOM 600 C CA . PHE A 1 79 ? -8.977 1.000 3.150 1.00 97.94 79 PHE A CA 1
ATOM 601 C C . PHE A 1 79 ? -8.134 1.879 2.230 1.00 97.94 79 PHE A C 1
ATOM 603 O O . PHE A 1 79 ? -8.684 2.748 1.557 1.00 97.94 79 PHE A O 1
ATOM 610 N N . SER A 1 80 ? -6.828 1.631 2.174 1.00 97.69 80 SER A N 1
ATOM 611 C CA . SER A 1 80 ? -5.896 2.275 1.249 1.00 97.69 80 SER A CA 1
ATOM 612 C C . SER A 1 80 ? -5.163 1.229 0.419 1.00 97.69 80 SER A C 1
ATOM 614 O O . SER A 1 80 ? -4.640 0.247 0.952 1.00 97.69 80 SER A O 1
ATOM 616 N N . TRP A 1 81 ? -5.112 1.478 -0.886 1.00 97.00 81 TRP A N 1
ATOM 617 C CA . TRP A 1 81 ? -4.115 0.910 -1.781 1.00 97.00 81 TRP A CA 1
ATOM 618 C C . TRP A 1 81 ? -3.090 1.997 -2.095 1.00 97.00 81 TRP A C 1
ATOM 620 O O . TRP A 1 81 ? -3.451 3.032 -2.662 1.00 97.00 81 TRP A O 1
ATOM 630 N N . SER A 1 82 ? -1.827 1.756 -1.746 1.00 94.44 82 SER A N 1
ATOM 631 C CA . SER A 1 82 ? -0.701 2.613 -2.120 1.00 94.44 82 SER A CA 1
ATOM 632 C C . SER A 1 82 ? 0.237 1.900 -3.088 1.00 94.44 82 SER A C 1
ATOM 634 O O . SER A 1 82 ? 0.372 0.676 -3.037 1.00 94.44 82 SER A O 1
ATOM 636 N N . TRP A 1 83 ? 0.879 2.657 -3.977 1.00 92.88 83 TRP A N 1
ATOM 637 C CA . TRP A 1 83 ? 1.800 2.142 -4.988 1.00 92.88 83 TRP A CA 1
ATOM 638 C C . TRP A 1 83 ? 3.065 2.995 -5.100 1.00 92.88 83 TRP A C 1
ATOM 640 O O . TRP A 1 83 ? 3.009 4.226 -5.173 1.00 92.88 83 TRP A O 1
ATOM 650 N N . PHE A 1 84 ? 4.195 2.288 -5.149 1.00 90.62 84 PHE A N 1
ATOM 651 C CA . PHE A 1 84 ? 5.554 2.800 -5.249 1.00 90.62 84 PHE A CA 1
ATOM 652 C C . PHE A 1 84 ? 6.175 2.308 -6.566 1.00 90.62 84 PHE A C 1
ATOM 654 O O . PHE A 1 84 ? 6.616 1.151 -6.636 1.00 90.62 84 PHE A O 1
ATOM 661 N N . PRO A 1 85 ? 6.151 3.136 -7.624 1.00 87.31 85 PRO A N 1
ATOM 662 C CA . PRO A 1 85 ? 6.697 2.790 -8.936 1.00 87.31 85 PRO A CA 1
ATOM 663 C C . PRO A 1 85 ? 8.211 2.526 -8.927 1.00 87.31 85 PRO A C 1
ATOM 665 O O . PRO A 1 85 ? 8.944 3.117 -8.137 1.00 87.31 85 PRO A O 1
ATOM 668 N N . VAL A 1 86 ? 8.702 1.673 -9.840 1.00 85.00 86 VAL A N 1
ATOM 669 C CA . VAL A 1 86 ? 10.154 1.396 -9.976 1.00 85.00 86 VAL A CA 1
ATOM 670 C C . VAL A 1 86 ? 10.876 2.496 -10.743 1.00 85.00 86 VAL A C 1
ATOM 672 O O . VAL A 1 86 ? 11.962 2.917 -10.351 1.00 85.00 86 VAL A O 1
ATOM 675 N N . THR A 1 87 ? 10.311 2.933 -11.869 1.00 78.81 87 THR A N 1
ATOM 676 C CA . THR A 1 87 ? 10.914 3.961 -12.730 1.00 78.81 87 THR A CA 1
ATOM 677 C C . THR A 1 87 ? 9.997 5.171 -12.835 1.00 78.81 87 THR A C 1
ATOM 679 O O . THR A 1 87 ? 9.452 5.434 -13.915 1.00 78.81 87 THR A O 1
ATOM 682 N N . PRO A 1 88 ? 9.777 5.890 -11.724 1.00 72.69 88 PRO A N 1
ATOM 683 C CA . PRO A 1 88 ? 8.946 7.069 -11.768 1.00 72.69 88 PRO A CA 1
ATOM 684 C C . PRO A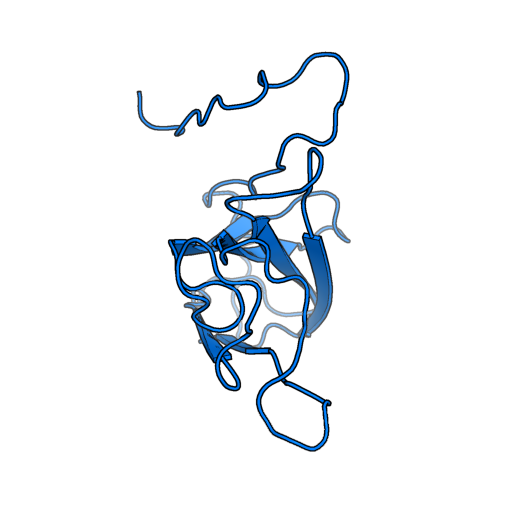 1 88 ? 9.661 8.217 -12.475 1.00 72.69 88 PRO A C 1
ATOM 686 O O . PRO A 1 88 ? 10.891 8.310 -12.492 1.00 72.69 88 PRO A O 1
ATOM 689 N N . SER A 1 89 ? 8.877 9.116 -13.063 1.00 72.94 89 SER A N 1
ATOM 690 C CA . SER A 1 89 ? 9.416 10.287 -13.769 1.00 72.94 89 SER A CA 1
ATOM 691 C C . SER A 1 89 ? 9.903 11.393 -12.818 1.00 72.94 89 SER A C 1
ATOM 693 O O . SER A 1 89 ? 10.636 12.299 -13.217 1.00 72.94 89 SER A O 1
ATOM 695 N N . ARG A 1 90 ? 9.472 11.318 -11.558 1.00 73.19 90 ARG A N 1
ATOM 696 C CA . ARG A 1 90 ? 9.721 12.224 -10.429 1.00 73.19 90 ARG A CA 1
ATOM 697 C C . ARG A 1 90 ? 9.358 11.485 -9.137 1.00 73.19 90 ARG A C 1
ATOM 699 O O . ARG A 1 90 ? 8.783 10.413 -9.235 1.00 73.19 90 ARG A O 1
ATOM 706 N N . PRO A 1 91 ? 9.700 11.975 -7.940 1.00 74.88 91 PRO A N 1
ATOM 707 C CA . PRO A 1 91 ? 9.312 11.287 -6.712 1.00 74.88 91 PRO A CA 1
ATOM 708 C C . PRO A 1 91 ? 7.776 11.142 -6.651 1.00 74.88 91 PRO A C 1
ATOM 710 O O . PRO A 1 91 ? 7.046 12.133 -6.705 1.00 74.88 91 PRO A O 1
ATOM 713 N N . GLU A 1 92 ? 7.292 9.899 -6.683 1.00 78.19 92 GLU A N 1
ATOM 714 C CA . GLU A 1 92 ? 5.890 9.545 -6.925 1.00 78.19 92 GLU A CA 1
ATOM 715 C C . GLU A 1 92 ? 5.439 8.492 -5.906 1.00 78.19 92 GLU A C 1
ATOM 717 O O . GLU A 1 92 ? 6.084 7.461 -5.711 1.00 78.19 92 GLU A O 1
ATOM 722 N N . MET A 1 93 ? 4.287 8.748 -5.292 1.00 86.00 93 MET A N 1
ATOM 723 C CA . MET A 1 93 ? 3.516 7.784 -4.517 1.00 86.00 93 MET A CA 1
ATOM 724 C C . MET A 1 93 ? 2.060 7.933 -4.942 1.00 86.00 93 MET A C 1
ATOM 726 O O . MET A 1 93 ? 1.499 9.029 -4.893 1.00 86.00 93 MET A O 1
ATOM 730 N N . PHE A 1 94 ? 1.443 6.831 -5.354 1.00 89.62 94 PHE A N 1
ATOM 731 C CA . PHE A 1 94 ? 0.023 6.804 -5.685 1.00 89.62 94 PHE A CA 1
ATOM 732 C C . PHE A 1 94 ? -0.755 6.217 -4.516 1.00 89.62 94 PHE A C 1
ATOM 734 O O . PHE A 1 94 ? -0.298 5.265 -3.887 1.00 89.62 94 PHE A O 1
ATOM 741 N N . GLN A 1 95 ? -1.937 6.765 -4.240 1.00 93.00 95 GLN A N 1
ATOM 742 C CA . GLN A 1 95 ? -2.826 6.251 -3.205 1.00 93.00 95 GLN A CA 1
ATOM 743 C C . GLN A 1 95 ? -4.287 6.395 -3.627 1.00 93.00 95 GLN A C 1
ATOM 745 O O . GLN A 1 95 ? -4.727 7.469 -4.043 1.00 93.00 95 GLN A O 1
ATOM 750 N N . ASN A 1 96 ? -5.063 5.324 -3.493 1.00 94.81 96 ASN A N 1
ATOM 751 C CA . ASN A 1 96 ? -6.521 5.385 -3.545 1.00 94.81 96 ASN A CA 1
ATOM 752 C C . ASN A 1 96 ? -7.112 4.825 -2.257 1.00 94.81 96 ASN A C 1
ATOM 754 O O . ASN A 1 96 ? -6.651 3.806 -1.745 1.00 94.81 96 ASN A O 1
ATOM 758 N N . CYS A 1 97 ? -8.165 5.482 -1.774 1.00 96.19 97 CYS A N 1
ATOM 759 C CA . CYS A 1 97 ? -8.859 5.101 -0.554 1.00 96.19 97 CYS A CA 1
ATOM 760 C C . CYS A 1 97 ? -10.294 4.659 -0.852 1.00 96.19 97 CYS A C 1
ATOM 762 O O . CYS A 1 97 ? -10.946 5.195 -1.749 1.00 96.19 97 CYS A O 1
ATOM 764 N N . ALA A 1 98 ? -10.806 3.728 -0.054 1.00 95.75 98 ALA A N 1
ATOM 765 C CA . ALA A 1 98 ? -12.199 3.306 -0.071 1.00 95.75 98 ALA A CA 1
ATOM 766 C C . ALA A 1 98 ? -12.759 3.289 1.354 1.00 95.75 98 ALA A C 1
ATOM 768 O O . ALA A 1 98 ? -12.098 2.817 2.278 1.00 95.75 98 ALA A O 1
ATOM 769 N N . SER A 1 99 ? -13.990 3.767 1.537 1.00 97.06 99 SER A N 1
ATOM 770 C CA . SER A 1 99 ? -14.726 3.514 2.777 1.00 97.06 99 SER A CA 1
ATOM 771 C C . SER A 1 99 ? -15.176 2.056 2.794 1.00 97.06 99 SER A C 1
ATOM 773 O O . SER A 1 99 ? -15.756 1.573 1.820 1.00 97.06 99 SER A O 1
ATOM 775 N N . VAL A 1 100 ? -14.882 1.349 3.883 1.00 96.44 100 VAL A N 1
ATOM 776 C CA . VAL A 1 100 ? -15.190 -0.074 4.039 1.00 96.44 100 VAL A CA 1
ATOM 777 C C . VAL A 1 100 ? -15.886 -0.338 5.368 1.00 96.44 100 VAL A C 1
ATOM 779 O O . VAL A 1 100 ? -15.751 0.412 6.335 1.00 96.44 100 VAL A O 1
ATOM 782 N N . MET A 1 101 ? -16.631 -1.439 5.409 1.00 97.50 101 MET A N 1
ATOM 783 C CA . MET A 1 101 ? -17.226 -1.972 6.628 1.00 97.50 101 MET A CA 1
ATOM 784 C C . MET A 1 101 ? -16.513 -3.274 6.985 1.00 97.50 101 MET A C 1
ATOM 786 O O . MET A 1 101 ? -16.589 -4.249 6.234 1.00 97.50 101 MET A O 1
ATOM 790 N N . ILE A 1 102 ? -15.821 -3.297 8.121 1.00 97.19 102 ILE A N 1
ATOM 791 C CA . ILE A 1 102 ? -15.206 -4.510 8.654 1.00 97.19 102 ILE A CA 1
ATOM 792 C C . ILE A 1 102 ? -16.295 -5.337 9.340 1.00 97.19 102 ILE A C 1
ATOM 794 O O . ILE A 1 102 ? -16.912 -4.899 10.312 1.00 97.19 102 ILE A O 1
ATOM 798 N N . ALA A 1 103 ? -16.543 -6.534 8.813 1.00 95.81 103 ALA A N 1
ATOM 799 C CA . ALA A 1 103 ? -17.448 -7.506 9.416 1.00 95.81 103 ALA A CA 1
ATOM 800 C C . ALA A 1 103 ? -16.737 -8.324 10.508 1.00 95.81 103 ALA A C 1
ATOM 802 O O . ALA A 1 103 ? -15.529 -8.538 10.439 1.00 95.81 103 ALA A O 1
ATOM 803 N N . GLY A 1 104 ? -17.503 -8.835 11.475 1.00 95.00 104 GLY A N 1
ATOM 804 C CA . GLY A 1 104 ? -16.995 -9.639 12.588 1.00 95.00 104 GLY A CA 1
ATOM 805 C C . GLY A 1 104 ? -17.335 -9.019 13.940 1.00 95.00 104 GLY A C 1
ATOM 806 O O . GLY A 1 104 ? -18.294 -8.258 14.056 1.00 95.00 104 GLY A O 1
ATOM 807 N N . SER A 1 105 ? -16.555 -9.366 14.961 1.00 96.50 105 SER A N 1
ATOM 808 C CA . SER A 1 105 ? -16.753 -8.909 16.344 1.00 96.50 105 SER A CA 1
ATOM 809 C C . SER A 1 105 ? -15.450 -8.501 17.040 1.00 96.50 105 SER A C 1
ATOM 811 O O . SER A 1 105 ? -15.416 -8.421 18.266 1.00 96.50 105 SER A O 1
ATOM 813 N N . GLY A 1 106 ? -14.372 -8.306 16.277 1.00 97.31 106 GLY A N 1
ATOM 814 C CA . GLY A 1 106 ? -13.093 -7.833 16.796 1.00 97.31 106 GLY A CA 1
ATOM 815 C C . GLY A 1 106 ? -13.153 -6.375 17.259 1.00 97.31 106 GLY A C 1
ATOM 816 O O . GLY A 1 106 ? -14.089 -5.638 16.928 1.00 97.31 106 GLY A O 1
ATOM 817 N N . ASN A 1 107 ? -12.153 -5.951 18.029 1.00 97.75 107 ASN A N 1
ATOM 818 C CA . ASN A 1 107 ? -12.044 -4.602 18.591 1.00 97.75 107 ASN A CA 1
ATOM 819 C C . ASN A 1 107 ? -10.640 -3.975 18.463 1.00 97.75 107 ASN A C 1
ATOM 821 O O . ASN A 1 107 ? -10.456 -2.849 18.920 1.00 97.75 107 ASN A O 1
ATOM 825 N N . ASP A 1 108 ? -9.686 -4.659 17.829 1.00 97.69 108 ASP A N 1
ATOM 826 C CA . ASP A 1 108 ? -8.299 -4.209 17.679 1.00 97.69 108 ASP A CA 1
ATOM 827 C C . ASP A 1 108 ? -8.142 -3.268 16.471 1.00 97.69 108 ASP A C 1
ATOM 829 O O . ASP A 1 108 ? -8.558 -3.579 15.352 1.00 97.69 108 ASP A O 1
ATOM 833 N N . THR A 1 109 ? -7.535 -2.103 16.688 1.00 96.19 109 THR A N 1
ATOM 834 C CA . THR A 1 109 ? -7.175 -1.121 15.649 1.00 96.19 109 THR A CA 1
ATOM 835 C C . THR A 1 109 ? -5.909 -1.487 14.876 1.00 96.19 109 THR A C 1
ATOM 837 O O . THR A 1 109 ? -5.556 -0.792 13.927 1.00 96.19 109 THR A O 1
ATOM 840 N N . LEU A 1 110 ? -5.281 -2.613 15.218 1.00 96.62 110 LEU A N 1
ATOM 841 C CA . LEU A 1 110 ? -4.076 -3.165 14.608 1.00 96.62 110 LEU A CA 1
ATOM 842 C C . LEU A 1 110 ? -2.842 -2.280 14.807 1.00 96.62 110 LEU A C 1
ATOM 844 O O . LEU A 1 110 ? -1.940 -2.265 13.971 1.00 96.62 110 LEU A O 1
ATOM 848 N N . ASP A 1 111 ? -2.764 -1.571 15.935 1.00 94.88 111 ASP A N 1
ATOM 849 C CA . ASP A 1 111 ? -1.654 -0.652 16.229 1.00 94.88 111 ASP A CA 1
ATOM 850 C C . ASP A 1 111 ? -0.293 -1.348 16.338 1.00 94.88 111 ASP A C 1
ATOM 852 O O . ASP A 1 111 ? 0.747 -0.710 16.181 1.00 94.88 111 ASP A O 1
ATOM 856 N N . HIS A 1 112 ? -0.312 -2.664 16.553 1.00 94.44 112 HIS A N 1
ATOM 857 C CA . HIS A 1 112 ? 0.856 -3.536 16.566 1.00 94.44 112 HIS A CA 1
ATOM 858 C C . HIS A 1 112 ? 1.416 -3.845 15.163 1.00 94.44 112 HIS A C 1
ATOM 860 O O . HIS A 1 112 ? 2.526 -4.372 15.058 1.00 94.44 112 HIS A O 1
ATOM 866 N N . LEU A 1 113 ? 0.669 -3.561 14.090 1.00 95.62 113 LEU A N 1
ATOM 867 C CA . LEU A 1 113 ? 1.148 -3.706 12.716 1.00 95.62 113 LEU A CA 1
ATOM 868 C C . LEU A 1 113 ? 1.987 -2.488 12.292 1.00 95.62 113 LEU A C 1
ATOM 870 O O . LEU A 1 113 ? 1.814 -1.394 12.836 1.00 95.62 113 LEU A O 1
ATOM 874 N N . PRO A 1 114 ? 2.883 -2.646 11.299 1.00 96.06 114 PRO A N 1
ATOM 875 C CA . PRO A 1 114 ? 3.678 -1.537 10.788 1.00 96.06 114 PRO A CA 1
ATOM 876 C C . PRO A 1 114 ? 2.816 -0.418 10.203 1.00 96.06 114 PRO A C 1
ATOM 878 O O . PRO A 1 114 ? 1.791 -0.675 9.562 1.00 96.06 114 PRO A O 1
ATOM 881 N N . ASP A 1 115 ? 3.295 0.814 10.352 1.00 94.94 115 ASP A N 1
ATOM 882 C CA . ASP A 1 115 ? 2.735 1.957 9.644 1.00 94.94 115 ASP A CA 1
ATOM 883 C C . ASP A 1 115 ? 2.954 1.818 8.130 1.00 94.94 115 ASP A C 1
ATOM 885 O O . ASP A 1 115 ? 3.947 1.244 7.665 1.00 94.94 115 ASP A O 1
ATOM 889 N N . MET A 1 116 ? 2.010 2.342 7.348 1.00 93.75 116 MET A N 1
ATOM 890 C CA . MET A 1 116 ? 2.124 2.408 5.893 1.00 93.75 116 MET A CA 1
ATOM 891 C C . MET A 1 116 ? 3.367 3.197 5.497 1.00 93.75 116 MET A C 1
ATOM 893 O O . MET A 1 116 ? 3.625 4.284 6.013 1.00 93.75 116 MET A O 1
ATOM 897 N N . PHE A 1 117 ? 4.119 2.659 4.541 1.00 90.31 117 PHE A N 1
ATOM 898 C CA . PHE A 1 117 ? 5.235 3.383 3.964 1.00 90.31 117 PHE A CA 1
ATOM 899 C C . PHE A 1 117 ? 4.704 4.624 3.243 1.00 90.31 117 PHE A C 1
ATOM 901 O O . PHE A 1 117 ? 3.759 4.546 2.458 1.00 90.31 117 PHE A O 1
ATOM 908 N N . VAL A 1 118 ? 5.323 5.769 3.509 1.00 85.44 118 VAL A N 1
ATOM 909 C CA . VAL A 1 118 ? 5.080 7.007 2.773 1.00 85.44 118 VAL A CA 1
ATOM 910 C C . VAL A 1 118 ? 6.328 7.263 1.945 1.00 85.44 118 VAL A C 1
ATOM 912 O O . VAL A 1 118 ? 7.401 7.524 2.487 1.00 85.44 118 VAL A O 1
ATOM 915 N N . GLY A 1 119 ? 6.186 7.097 0.632 1.00 70.81 119 GLY A N 1
ATOM 916 C CA . GLY A 1 119 ? 7.268 7.299 -0.323 1.00 70.81 119 GLY A CA 1
ATOM 917 C C . GLY A 1 119 ? 7.650 8.769 -0.415 1.00 70.81 119 GLY A C 1
ATOM 918 O O . GLY A 1 119 ? 6.829 9.629 -0.106 1.00 70.81 119 GLY A O 1
ATOM 919 N N . ASP A 1 120 ? 8.891 9.013 -0.843 1.00 63.12 120 ASP A N 1
ATOM 920 C CA . ASP A 1 120 ? 9.521 10.318 -1.079 1.00 63.12 120 ASP A CA 1
ATOM 921 C C . ASP A 1 120 ? 8.620 11.216 -1.948 1.00 63.12 120 ASP A C 1
ATOM 923 O O . ASP A 1 120 ? 8.728 11.288 -3.163 1.00 63.12 120 ASP A O 1
ATOM 927 N N . LEU A 1 121 ? 7.645 11.866 -1.326 1.00 56.28 121 LEU A N 1
ATOM 928 C CA . LEU A 1 121 ? 7.201 13.190 -1.707 1.00 56.28 121 LEU A CA 1
ATOM 929 C C . LEU A 1 121 ? 8.300 14.068 -1.133 1.00 56.28 121 LEU A C 1
ATOM 931 O O . LEU A 1 121 ? 8.566 13.934 0.056 1.00 56.28 121 LEU A O 1
ATOM 935 N N . THR A 1 122 ? 8.955 14.917 -1.925 1.00 52.19 122 THR A N 1
ATOM 936 C CA . THR A 1 122 ? 10.025 15.799 -1.434 1.00 52.19 122 THR A CA 1
ATOM 937 C C . THR A 1 122 ? 9.503 16.697 -0.307 1.00 52.19 122 THR A C 1
ATOM 939 O O . THR A 1 122 ? 9.054 17.821 -0.534 1.00 52.19 122 THR A O 1
ATOM 942 N N . ILE A 1 123 ? 9.529 16.179 0.914 1.00 49.31 123 ILE A N 1
ATOM 943 C CA . ILE A 1 123 ? 9.181 16.828 2.164 1.00 49.31 123 ILE A CA 1
ATOM 944 C C . ILE A 1 123 ? 10.534 17.079 2.806 1.00 49.31 123 ILE A C 1
ATOM 946 O O . ILE A 1 123 ? 11.275 16.145 3.115 1.00 49.31 123 ILE A O 1
ATOM 950 N N . ALA A 1 124 ? 10.896 18.352 2.948 1.00 44.31 124 ALA A N 1
ATOM 951 C CA . ALA A 1 124 ? 12.171 18.730 3.537 1.00 44.31 124 ALA A CA 1
ATOM 952 C C . ALA A 1 124 ? 12.343 18.039 4.906 1.00 44.31 124 ALA A C 1
ATOM 954 O O . ALA A 1 124 ? 11.573 18.303 5.826 1.00 44.31 124 ALA A O 1
ATOM 955 N N . GLY A 1 125 ? 13.340 17.151 5.023 1.00 53.97 125 GLY A N 1
ATOM 956 C CA . GLY A 1 125 ? 13.680 16.453 6.270 1.00 53.97 125 GLY A CA 1
ATOM 957 C C . GLY A 1 125 ? 13.507 14.929 6.285 1.00 53.97 125 GLY A C 1
ATOM 958 O O . GLY A 1 125 ? 13.871 14.326 7.292 1.00 53.97 125 GLY A O 1
ATOM 959 N N . HIS A 1 126 ? 13.019 14.285 5.216 1.00 52.84 126 HIS A N 1
ATOM 960 C CA . HIS A 1 126 ? 12.849 12.824 5.184 1.00 52.84 126 HIS A CA 1
ATOM 961 C C . HIS A 1 126 ? 13.500 12.164 3.957 1.00 52.84 126 HIS A C 1
ATOM 963 O O . HIS A 1 126 ? 13.361 12.664 2.852 1.00 52.84 126 HIS A O 1
ATOM 969 N N . ILE A 1 127 ? 14.228 11.068 4.239 1.00 51.16 127 ILE A N 1
ATOM 970 C CA . ILE A 1 127 ? 14.800 10.001 3.386 1.00 51.16 127 ILE A CA 1
ATOM 971 C C . ILE A 1 127 ? 15.257 10.434 1.980 1.00 51.16 127 ILE A C 1
ATOM 973 O O . ILE A 1 127 ? 14.448 10.739 1.116 1.00 51.16 127 ILE A O 1
ATOM 977 N N . ASN A 1 128 ? 16.571 10.394 1.726 1.00 45.16 128 ASN A N 1
ATOM 978 C CA . ASN A 1 128 ? 17.125 10.769 0.423 1.00 45.16 128 ASN A CA 1
ATOM 979 C C . ASN A 1 128 ? 16.597 9.877 -0.712 1.00 45.16 128 ASN A C 1
ATOM 981 O O . ASN A 1 128 ? 16.377 8.677 -0.534 1.00 45.16 128 ASN A O 1
ATOM 985 N N . GLN A 1 129 ? 16.507 10.461 -1.907 1.00 41.25 129 GLN A N 1
ATOM 986 C CA . GLN A 1 129 ? 16.167 9.778 -3.151 1.00 41.25 129 GLN A CA 1
ATOM 987 C C . GLN A 1 129 ? 16.998 8.485 -3.311 1.00 41.25 129 GLN A C 1
ATOM 989 O O . GLN A 1 129 ? 18.223 8.532 -3.425 1.00 41.25 129 GLN A O 1
ATOM 994 N N . GLY A 1 130 ? 16.337 7.322 -3.301 1.00 44.25 130 GLY A N 1
ATOM 995 C CA . GLY A 1 130 ? 16.982 6.006 -3.428 1.00 44.25 130 GLY A CA 1
ATOM 996 C C . GLY A 1 130 ? 17.340 5.290 -2.116 1.00 44.25 130 GLY A C 1
ATOM 997 O O . GLY A 1 130 ? 17.850 4.170 -2.172 1.00 44.25 130 GLY A O 1
ATOM 998 N N . GLU A 1 131 ? 17.052 5.859 -0.943 1.00 45.69 131 GLU A N 1
ATOM 999 C CA . GLU A 1 131 ? 17.200 5.154 0.335 1.00 45.69 131 GLU A CA 1
ATOM 1000 C C . GLU A 1 131 ? 15.927 4.357 0.677 1.00 45.69 131 GLU A C 1
ATOM 1002 O O . GLU A 1 131 ? 14.892 4.907 1.039 1.00 45.69 131 GLU A O 1
ATOM 1007 N N . CYS A 1 132 ? 16.006 3.025 0.610 1.00 44.03 132 CYS A N 1
ATOM 1008 C CA . CYS A 1 132 ? 15.059 2.144 1.295 1.00 44.03 132 CYS A CA 1
ATOM 1009 C C . CYS A 1 132 ? 15.616 1.845 2.691 1.00 44.03 132 CYS A C 1
ATOM 1011 O O . CYS A 1 132 ? 16.581 1.092 2.803 1.00 44.03 132 CYS A O 1
ATOM 1013 N N . ARG A 1 133 ? 15.025 2.393 3.760 1.00 44.62 133 ARG A N 1
ATOM 1014 C CA . ARG A 1 133 ? 15.281 1.889 5.118 1.00 44.62 133 ARG A CA 1
ATOM 1015 C C . ARG A 1 133 ? 14.175 0.925 5.511 1.00 44.62 133 ARG A C 1
ATOM 1017 O O . ARG A 1 133 ? 13.046 1.325 5.774 1.00 44.62 133 ARG A O 1
ATOM 1024 N N . THR A 1 134 ? 14.511 -0.357 5.530 1.00 34.22 134 THR A N 1
ATOM 1025 C CA . THR A 1 134 ? 13.723 -1.375 6.219 1.00 34.22 134 THR A CA 1
ATOM 1026 C C . THR A 1 134 ? 13.819 -1.125 7.724 1.00 34.22 134 THR A C 1
ATOM 1028 O O . THR A 1 134 ? 14.887 -0.797 8.226 1.00 34.22 134 THR A O 1
ATOM 1031 N N . THR A 1 135 ? 12.738 -1.315 8.482 1.00 35.78 135 THR A N 1
ATOM 1032 C CA . THR A 1 135 ? 12.776 -1.304 9.963 1.00 35.78 135 THR A CA 1
ATOM 1033 C C . THR A 1 135 ? 13.541 -2.494 10.559 1.00 35.78 135 THR A C 1
ATOM 1035 O O . THR A 1 135 ? 13.654 -2.622 11.775 1.00 35.78 135 THR A O 1
ATOM 1038 N N . LEU A 1 136 ? 14.098 -3.357 9.709 1.00 29.58 136 LEU A N 1
ATOM 1039 C CA . LEU A 1 136 ? 15.110 -4.336 10.068 1.00 29.58 136 LEU A CA 1
ATOM 1040 C C . LEU A 1 136 ? 16.488 -3.780 9.689 1.00 29.58 136 LEU A C 1
ATOM 1042 O O . LEU A 1 136 ? 16.822 -3.801 8.506 1.00 29.58 136 LEU A O 1
ATOM 1046 N N . GLY A 1 137 ? 17.240 -3.339 10.705 1.00 32.47 137 GLY A N 1
ATOM 1047 C CA . GLY A 1 137 ? 18.705 -3.182 10.696 1.00 32.47 137 GLY A CA 1
ATOM 1048 C C . GLY A 1 137 ? 19.262 -2.004 9.916 1.00 32.47 137 GLY A C 1
ATOM 1049 O O . GLY A 1 137 ? 19.511 -2.188 8.709 1.00 32.47 137 GLY A O 1
#

Organism: NCBI:txid392033

Foldseek 3Di:
DDKDKDADPPPPQKDQDQCQQPFKKFKWKAPPAPPWTFTQDIGGACPPQHGHGPDSIHHGMDMDDTDDDQQAQFAKIKIKMKGDHPHDPDFDIDIDIDIDGHDHHHRDNPPVGDTDDDTDPPDPPDDDDPDDDDPPD

Secondary structure (DSSP, 8-state):
-EEEEE---STTS--B---TT-EEEEEEEESSTTS--EEEEEE-SSTTTTPPTT--B--S-EEEEE---TTBBPEEEEEEEEEEESS-SSS--EEEEEEEEE-SSB-B--TTSPBPP------TTS--TT----S--